Protein AF-0000000072256620 (afdb_homodimer)

Foldseek 3Di:
DVVVVVVVVVVVVVVVVVVVVVVVVVVVVVVVVVVVVVVVVVVVVVCVVVVVVVVVVD/DVVVVVVVVVVVVVVVVVVVVVVVVVVVVVVVVVVVVVVVVVVVVVVVVVVVVVVVVD

Secondary structure (DSSP, 8-state):
-HHHHHHHHHHHHHHHHHHHHHHHHHHHHHHHHHHHHHHHHHHHHHHHHHHHHHHHH-/-HHHHHHHHHHHHHHHHHHHHHHHHHHHHHHHHHHHHHHHHHHHHHHHHHHHHHHHH-

Solvent-accessible surface area (backbone atoms only — not comparable to full-atom values): 6253 Å² total; per-residue (Å²): 108,70,64,59,51,51,50,52,51,49,52,52,48,44,53,50,43,52,50,50,41,53,52,45,49,52,49,41,52,55,48,54,52,52,43,51,54,49,53,51,49,49,52,54,51,50,51,56,57,56,56,50,50,52,59,70,73,97,108,71,64,58,50,50,49,51,52,49,52,52,51,43,53,51,45,52,51,50,42,52,52,43,50,51,48,41,52,53,49,53,50,53,42,51,54,50,54,51,50,48,53,54,50,51,51,57,58,55,55,51,50,53,59,70,72,97

Structure (mmCIF, N/CA/C/O backbone):
data_AF-0000000072256620-model_v1
#
loop_
_entity.id
_entity.type
_entity.pdbx_description
1 polymer Transposase
#
loop_
_atom_site.group_PDB
_atom_site.id
_atom_site.type_symbol
_atom_site.label_atom_id
_atom_site.label_alt_id
_atom_site.label_comp_id
_atom_site.label_asym_id
_atom_site.label_entity_id
_atom_site.label_seq_id
_atom_site.pdbx_PDB_ins_code
_atom_site.Cartn_x
_atom_site.Cartn_y
_atom_site.Cartn_z
_atom_site.occupancy
_atom_site.B_iso_or_equiv
_atom_site.auth_seq_id
_atom_s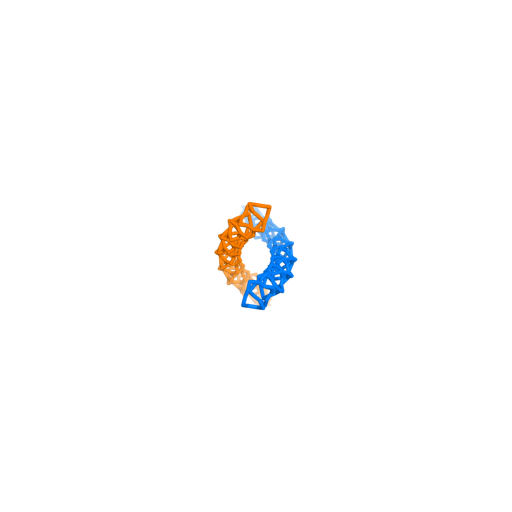ite.auth_comp_id
_atom_site.auth_asym_id
_atom_site.auth_atom_id
_atom_site.pdbx_PDB_model_num
ATOM 1 N N . MET A 1 1 ? -3.949 -39.594 -13.219 1 76.12 1 MET A N 1
ATOM 2 C CA . MET A 1 1 ? -4.965 -38.938 -12.398 1 76.12 1 MET A CA 1
ATOM 3 C C . MET A 1 1 ? -4.324 -37.969 -11.406 1 76.12 1 MET A C 1
ATOM 5 O O . MET A 1 1 ? -4.785 -36.844 -11.258 1 76.12 1 MET A O 1
ATOM 9 N N . PHE A 1 2 ? -3.172 -38.406 -10.859 1 78.44 2 PHE A N 1
ATOM 10 C CA . PHE A 1 2 ? -2.449 -37.594 -9.891 1 78.44 2 PHE A CA 1
ATOM 11 C C . PHE A 1 2 ? -1.931 -36.312 -10.531 1 78.44 2 PHE A C 1
ATOM 13 O O . PHE A 1 2 ? -2.09 -35.219 -9.977 1 78.44 2 PHE A O 1
ATOM 20 N N . ASN A 1 3 ? -1.529 -36.438 -11.867 1 82.69 3 ASN A N 1
ATOM 21 C CA . ASN A 1 3 ? -0.97 -35.281 -12.57 1 82.69 3 ASN A CA 1
ATOM 22 C C . ASN A 1 3 ? -2.049 -34.25 -12.922 1 82.69 3 ASN A C 1
ATOM 24 O O . ASN A 1 3 ? -1.819 -33.031 -12.836 1 82.69 3 ASN A O 1
ATOM 28 N N . PHE A 1 4 ? -3.131 -34.781 -13.289 1 83.88 4 PHE A N 1
ATOM 29 C CA . PHE A 1 4 ? -4.246 -33.906 -13.625 1 83.88 4 PHE A CA 1
ATOM 30 C C . PHE A 1 4 ? -4.723 -33.125 -12.398 1 83.88 4 PHE A C 1
ATOM 32 O O . PHE A 1 4 ? -4.98 -31.922 -12.477 1 83.88 4 PHE A O 1
ATOM 39 N N . ARG A 1 5 ? -4.828 -33.719 -11.273 1 88.44 5 ARG A N 1
ATOM 40 C CA . ARG A 1 5 ? -5.246 -33.094 -10.016 1 88.44 5 ARG A CA 1
ATOM 41 C C . ARG A 1 5 ? -4.258 -32.031 -9.57 1 88.44 5 ARG A C 1
ATOM 43 O O . ARG A 1 5 ? -4.664 -30.938 -9.156 1 88.44 5 ARG A O 1
ATOM 50 N N . LYS A 1 6 ? -3.049 -32.406 -9.727 1 91.44 6 LYS A N 1
ATOM 51 C CA . LYS A 1 6 ? -2 -31.484 -9.336 1 91.44 6 LYS A CA 1
ATOM 52 C C . LYS A 1 6 ? -2.035 -30.219 -10.203 1 91.44 6 LYS A C 1
ATOM 54 O O . LYS A 1 6 ? -1.893 -29.109 -9.688 1 91.44 6 LYS A O 1
ATOM 59 N N . GLN A 1 7 ? -2.242 -30.469 -11.406 1 91 7 GLN A N 1
ATOM 60 C CA . GLN A 1 7 ? -2.318 -29.359 -12.352 1 91 7 GLN A CA 1
ATOM 61 C C . GLN A 1 7 ? -3.512 -28.453 -12.047 1 91 7 GLN A C 1
ATOM 63 O O . GLN A 1 7 ? -3.398 -27.234 -12.078 1 91 7 GLN A O 1
ATOM 68 N N . LYS A 1 8 ? -4.59 -29.109 -11.789 1 93.69 8 LYS A N 1
ATOM 69 C CA . LYS A 1 8 ? -5.789 -28.344 -11.43 1 93.69 8 LYS A CA 1
ATOM 70 C C . LYS A 1 8 ? -5.559 -27.516 -10.164 1 93.69 8 LYS A C 1
ATOM 72 O O . LYS A 1 8 ? -5.961 -26.359 -10.102 1 93.69 8 LYS A O 1
ATOM 77 N N . GLN A 1 9 ? -4.969 -28.125 -9.234 1 96.38 9 GLN A N 1
ATOM 78 C CA . GLN A 1 9 ? -4.656 -27.453 -7.984 1 96.38 9 GLN A CA 1
ATOM 79 C C . GLN A 1 9 ? -3.725 -26.266 -8.219 1 96.38 9 GLN A C 1
ATOM 81 O O . GLN A 1 9 ? -3.898 -25.203 -7.609 1 96.38 9 GLN A O 1
ATOM 86 N N . GLN A 1 10 ? -2.803 -26.391 -9.094 1 97.19 10 GLN A N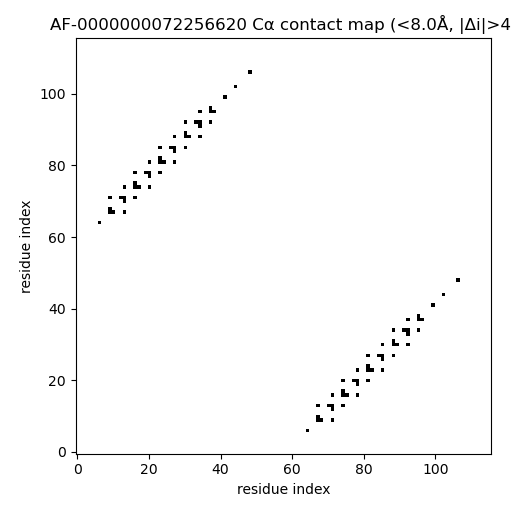 1
ATOM 87 C CA . GLN A 1 10 ? -1.856 -25.312 -9.375 1 97.19 10 GLN A CA 1
ATOM 88 C C . GLN A 1 10 ? -2.537 -24.156 -10.109 1 97.19 10 GLN A C 1
ATOM 90 O O . GLN A 1 10 ? -2.264 -23 -9.82 1 97.19 10 GLN A O 1
ATOM 95 N N . VAL A 1 11 ? -3.367 -24.406 -10.93 1 97.81 11 VAL A N 1
ATOM 96 C CA . VAL A 1 11 ? -4.113 -23.391 -11.648 1 97.81 11 VAL A CA 1
ATOM 97 C C . VAL A 1 11 ? -4.988 -22.594 -10.68 1 97.81 11 VAL A C 1
ATOM 99 O O . VAL A 1 11 ? -5.035 -21.375 -10.734 1 97.81 11 VAL A O 1
ATOM 102 N N . GLU A 1 12 ? -5.625 -23.328 -9.844 1 98.38 12 GLU A N 1
ATOM 103 C CA . GLU A 1 12 ? -6.461 -22.703 -8.836 1 98.38 12 GLU A CA 1
ATOM 104 C C . GLU A 1 12 ? -5.629 -21.797 -7.918 1 98.38 12 GLU A C 1
ATOM 106 O O . GLU A 1 12 ? -6.055 -20.688 -7.574 1 98.38 12 GLU A O 1
ATOM 111 N N . LEU A 1 13 ? -4.484 -22.25 -7.547 1 98.75 13 LEU A N 1
ATOM 112 C CA . LEU A 1 13 ? -3.578 -21.469 -6.719 1 98.75 13 LEU A CA 1
ATOM 113 C C . LEU A 1 13 ? -3.119 -20.219 -7.457 1 98.75 13 LEU A C 1
ATOM 115 O O . LEU A 1 13 ? -3.057 -19.125 -6.871 1 98.75 13 LEU A O 1
ATOM 119 N N . ILE A 1 14 ? -2.789 -20.281 -8.664 1 98.88 14 ILE A N 1
ATOM 120 C CA . ILE A 1 14 ? -2.365 -19.156 -9.484 1 98.88 14 ILE A CA 1
ATOM 121 C C . ILE A 1 14 ? -3.479 -18.109 -9.539 1 98.88 14 ILE A C 1
ATOM 123 O O . ILE A 1 14 ? -3.223 -16.906 -9.391 1 98.88 14 ILE A O 1
ATOM 127 N N . GLU A 1 15 ? -4.668 -18.625 -9.711 1 98.88 15 GLU A N 1
ATOM 128 C CA . GLU A 1 15 ? -5.812 -17.719 -9.75 1 98.88 15 GLU A CA 1
ATOM 129 C C . GLU A 1 15 ? -5.98 -16.984 -8.422 1 98.88 15 GLU A C 1
ATOM 131 O O . GLU A 1 15 ? -6.254 -15.789 -8.398 1 98.88 15 GLU A O 1
ATOM 136 N N . GLN A 1 16 ? -5.82 -17.656 -7.359 1 98.88 16 GLN A N 1
ATOM 137 C CA . GLN A 1 16 ? -5.914 -17.047 -6.031 1 98.88 16 GLN A CA 1
ATOM 138 C C . GLN A 1 16 ? -4.809 -16.031 -5.809 1 98.88 16 GLN A C 1
ATOM 140 O O . GLN A 1 16 ? -5.062 -14.93 -5.297 1 98.88 16 GLN A O 1
ATOM 145 N N . LEU A 1 17 ? -3.695 -16.359 -6.184 1 98.94 17 LEU A N 1
ATOM 146 C CA . LEU A 1 17 ? -2.559 -15.461 -6.02 1 98.94 17 LEU A CA 1
ATOM 147 C C . LEU A 1 17 ? -2.734 -14.203 -6.863 1 98.94 17 LEU A C 1
ATOM 149 O O . LEU A 1 17 ? -2.43 -13.102 -6.406 1 98.94 17 LEU A O 1
ATOM 153 N N . GLN A 1 18 ? -3.23 -14.328 -8 1 98.94 18 GLN A N 1
ATOM 154 C CA . GLN A 1 18 ? -3.488 -13.188 -8.875 1 98.94 18 GLN A CA 1
ATOM 155 C C . GLN A 1 18 ? -4.574 -12.281 -8.289 1 98.94 18 GLN A C 1
ATOM 157 O O . GLN A 1 18 ? -4.473 -11.055 -8.359 1 98.94 18 GLN A O 1
ATOM 162 N N . ALA A 1 19 ? -5.531 -12.867 -7.723 1 98.94 19 ALA A N 1
ATOM 163 C CA . ALA A 1 19 ? -6.582 -12.086 -7.074 1 98.94 19 ALA A CA 1
ATOM 164 C C . ALA A 1 19 ? -6.031 -11.305 -5.887 1 98.94 19 ALA A C 1
ATOM 166 O O . ALA A 1 19 ? -6.379 -10.133 -5.691 1 98.94 19 ALA A O 1
ATOM 167 N N . GLU A 1 20 ? -5.215 -12 -5.16 1 98.94 20 GLU A N 1
ATOM 168 C CA . GLU A 1 20 ? -4.582 -11.344 -4.02 1 98.94 20 GLU A CA 1
ATOM 169 C C . GLU A 1 20 ? -3.705 -10.18 -4.473 1 98.94 20 GLU A C 1
ATOM 171 O O . GLU A 1 20 ? -3.699 -9.117 -3.84 1 98.94 20 GLU A O 1
ATOM 176 N N . ILE A 1 21 ? -3.01 -10.344 -5.453 1 98.94 21 ILE A N 1
ATOM 177 C CA . ILE A 1 21 ? -2.156 -9.297 -6.008 1 98.94 21 ILE A CA 1
ATOM 178 C C . ILE A 1 21 ? -3.008 -8.094 -6.41 1 98.94 21 ILE A C 1
ATOM 180 O O . ILE A 1 21 ? -2.65 -6.953 -6.125 1 98.94 21 ILE A O 1
ATOM 184 N N . GLU A 1 22 ? -4.113 -8.375 -7.027 1 98.88 22 GLU A N 1
ATOM 185 C CA . GLU A 1 22 ? -4.988 -7.281 -7.438 1 98.88 22 GLU A CA 1
ATOM 186 C C . GLU A 1 22 ? -5.52 -6.52 -6.227 1 98.88 22 GLU A C 1
ATOM 188 O O . GLU A 1 22 ? -5.594 -5.289 -6.242 1 98.88 22 GLU A O 1
ATOM 193 N N . GLU A 1 23 ? -5.875 -7.176 -5.199 1 98.94 23 GLU A N 1
ATOM 194 C CA . GLU A 1 23 ? -6.344 -6.543 -3.971 1 98.94 23 GLU A CA 1
ATOM 195 C C . GLU A 1 23 ? -5.25 -5.684 -3.342 1 98.94 23 GLU A C 1
ATOM 197 O O . GLU A 1 23 ? -5.504 -4.547 -2.938 1 98.94 23 GLU A O 1
ATOM 202 N N . LEU A 1 24 ? -4.133 -6.215 -3.354 1 98.94 24 LEU A N 1
ATOM 203 C CA . LEU A 1 24 ? -3.012 -5.504 -2.75 1 98.94 24 LEU A CA 1
ATOM 204 C C . LEU A 1 24 ? -2.646 -4.266 -3.564 1 98.94 24 LEU A C 1
ATOM 206 O O . LEU A 1 24 ? -2.312 -3.223 -3 1 98.94 24 LEU A O 1
ATOM 210 N N . LYS A 1 25 ? -2.689 -4.398 -4.805 1 98.94 25 LYS A N 1
ATOM 211 C CA . LYS A 1 25 ? -2.422 -3.258 -5.676 1 98.94 25 LYS A CA 1
ATOM 212 C C . LYS A 1 25 ? -3.461 -2.158 -5.473 1 98.94 25 LYS A C 1
ATOM 214 O O . LYS A 1 25 ? -3.119 -0.974 -5.434 1 98.94 25 LYS A O 1
ATOM 219 N N . ALA A 1 26 ? -4.676 -2.537 -5.355 1 98.88 26 ALA A N 1
ATOM 220 C CA . ALA A 1 26 ? -5.746 -1.573 -5.098 1 98.88 26 ALA A CA 1
ATOM 221 C C . ALA A 1 26 ? -5.531 -0.861 -3.766 1 98.88 26 ALA A C 1
ATOM 223 O O . ALA A 1 26 ? -5.68 0.36 -3.676 1 98.88 26 ALA A O 1
ATOM 224 N N . GLU A 1 27 ? -5.188 -1.672 -2.85 1 98.94 27 GLU A N 1
ATOM 225 C CA . GLU A 1 27 ? -4.93 -1.095 -1.534 1 98.94 27 GLU A CA 1
ATOM 226 C C . GLU A 1 27 ? -3.752 -0.126 -1.578 1 98.94 27 GLU A C 1
ATOM 228 O O . GLU A 1 27 ? -3.811 0.957 -0.99 1 98.94 27 GLU A O 1
ATOM 233 N N . ASN A 1 28 ? -2.76 -0.541 -2.264 1 98.88 28 ASN A N 1
ATOM 234 C CA . ASN A 1 28 ? -1.602 0.329 -2.439 1 98.88 28 ASN A CA 1
ATOM 235 C C . ASN A 1 28 ? -1.984 1.642 -3.117 1 98.88 28 ASN A C 1
ATOM 237 O O . ASN A 1 28 ? -1.512 2.709 -2.725 1 98.88 28 ASN A O 1
ATOM 241 N N . TYR A 1 29 ? -2.775 1.556 -4.062 1 98.88 29 TYR A N 1
ATOM 242 C CA . TYR A 1 29 ? -3.248 2.748 -4.758 1 98.88 29 TYR A CA 1
ATOM 243 C C . TYR A 1 29 ? -4.023 3.658 -3.812 1 98.88 29 TYR A C 1
ATOM 245 O O . TYR A 1 29 ? -3.801 4.871 -3.787 1 98.88 29 TYR A O 1
ATOM 253 N N . ARG A 1 30 ? -4.969 3.17 -3.002 1 98.88 30 ARG A N 1
ATOM 254 C CA . ARG A 1 30 ? -5.762 3.92 -2.033 1 98.88 30 ARG A CA 1
ATOM 255 C C . ARG A 1 30 ? -4.867 4.598 -1.001 1 98.88 30 ARG A C 1
ATOM 257 O O . ARG A 1 30 ? -5.055 5.777 -0.688 1 98.88 30 ARG A O 1
ATOM 264 N N . LEU A 1 31 ? -3.854 3.852 -0.558 1 98.81 31 LEU A N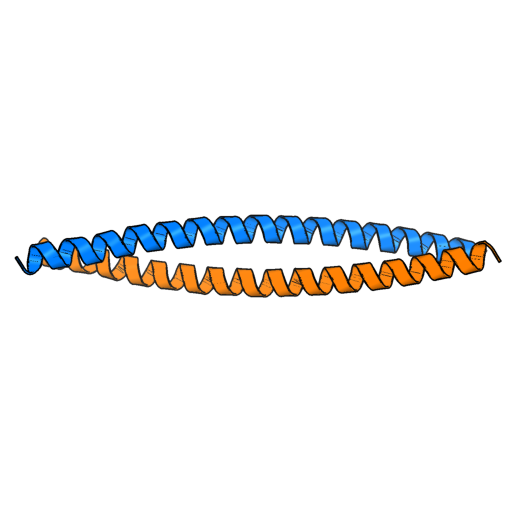 1
ATOM 265 C CA . LEU A 1 31 ? -2.945 4.383 0.454 1 98.81 31 LEU A CA 1
ATOM 266 C C . LEU A 1 31 ? -2.105 5.523 -0.113 1 98.81 31 LEU A C 1
ATOM 268 O O . LEU A 1 31 ? -1.893 6.535 0.557 1 98.81 31 LEU A O 1
ATOM 272 N N . ARG A 1 32 ? -1.639 5.352 -1.279 1 98.75 32 ARG A N 1
ATOM 273 C CA . ARG A 1 32 ? -0.857 6.398 -1.928 1 98.75 32 ARG A CA 1
ATOM 274 C C . ARG A 1 32 ? -1.697 7.652 -2.146 1 98.75 32 ARG A C 1
ATOM 276 O O . ARG A 1 32 ? -1.207 8.773 -1.981 1 98.75 32 ARG A O 1
ATOM 283 N N . ASP A 1 33 ? -2.941 7.477 -2.461 1 98.75 33 ASP A N 1
ATOM 284 C CA . ASP A 1 33 ? -3.855 8.602 -2.617 1 98.75 33 ASP A CA 1
ATOM 285 C C . ASP A 1 33 ? -4.066 9.328 -1.288 1 98.75 33 ASP A C 1
ATOM 287 O O . ASP A 1 33 ? -4.004 10.555 -1.228 1 98.75 33 ASP A O 1
ATOM 291 N N . LEU A 1 34 ? -4.285 8.609 -0.262 1 98.69 34 LEU A N 1
ATOM 292 C CA . LEU A 1 34 ? -4.469 9.164 1.075 1 98.69 34 LEU A CA 1
ATOM 293 C C . LEU A 1 34 ? -3.23 9.938 1.518 1 98.69 34 LEU A C 1
ATOM 295 O O . LEU A 1 34 ? -3.342 11.047 2.039 1 98.69 34 LEU A O 1
ATOM 299 N N . LEU A 1 35 ? -2.145 9.398 1.259 1 98.56 35 LEU A N 1
ATOM 300 C CA . LEU A 1 35 ? -0.886 10.039 1.629 1 98.56 35 LEU A CA 1
ATOM 301 C C . LEU A 1 35 ? -0.705 11.352 0.882 1 98.56 35 LEU A C 1
ATOM 303 O O . LEU A 1 35 ? -0.275 12.352 1.468 1 98.56 35 LEU A O 1
ATOM 307 N N . SER A 1 36 ? -1.057 11.336 -0.294 1 98.44 36 SER A N 1
ATOM 308 C CA . SER A 1 36 ? -0.96 12.539 -1.114 1 98.44 36 SER A CA 1
ATOM 309 C C . SER A 1 36 ? -1.836 13.656 -0.559 1 98.44 36 SER A C 1
ATOM 311 O O . SER A 1 36 ? -1.406 14.812 -0.487 1 98.44 36 SER A O 1
ATOM 313 N N . ARG A 1 37 ? -3.039 13.344 -0.207 1 97.56 37 ARG A N 1
ATOM 314 C CA . ARG A 1 37 ? -3.957 14.312 0.393 1 97.56 37 ARG A CA 1
ATOM 315 C C . ARG A 1 37 ? -3.406 14.844 1.71 1 97.56 37 ARG A C 1
ATOM 317 O O . ARG A 1 37 ? -3.445 16.047 1.961 1 97.56 37 ARG A O 1
ATOM 324 N N . GLU A 1 38 ? -2.805 13.906 2.402 1 97.81 38 GLU A N 1
ATOM 325 C CA . GLU A 1 38 ? -2.234 14.289 3.688 1 97.81 38 GLU A CA 1
ATOM 326 C C . GLU A 1 38 ? -1.048 15.234 3.504 1 97.81 38 GLU A C 1
ATOM 328 O O . GLU A 1 38 ? -0.899 16.203 4.25 1 97.81 38 GLU A O 1
ATOM 333 N N . TRP A 1 39 ? -0.227 15.016 2.564 1 97.06 39 TRP A N 1
ATOM 334 C CA . TRP A 1 39 ? 0.929 15.867 2.297 1 97.06 39 TRP A CA 1
ATOM 335 C C . TRP A 1 39 ? 0.491 17.25 1.831 1 97.06 39 TRP A C 1
ATOM 337 O O . TRP A 1 39 ? 1.095 18.266 2.207 1 97.06 39 TRP A O 1
ATOM 347 N N . GLN A 1 40 ? -0.609 17.312 1.123 1 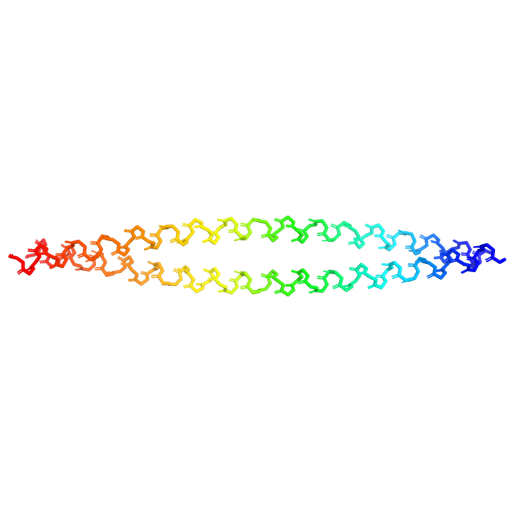95.88 40 GLN A N 1
ATOM 348 C CA . GLN A 1 40 ? -1.162 18.578 0.682 1 95.88 40 GLN A CA 1
ATOM 349 C C . GLN A 1 40 ? -1.716 19.375 1.86 1 95.88 40 GLN A C 1
ATOM 351 O O . GLN A 1 40 ? -1.494 20.594 1.958 1 95.88 40 GLN A O 1
ATOM 356 N N . GLU A 1 41 ? -2.363 18.734 2.662 1 92.62 41 GLU A N 1
ATOM 357 C CA . GLU A 1 41 ? -2.922 19.375 3.85 1 92.62 41 GLU A CA 1
ATOM 358 C C . GLU A 1 41 ? -1.82 19.891 4.77 1 92.62 41 GLU A C 1
ATOM 360 O O . GLU A 1 41 ? -1.928 20.984 5.324 1 92.62 41 GLU A O 1
ATOM 365 N N . LYS A 1 42 ? -0.815 19.125 4.859 1 92.62 42 LYS A N 1
ATOM 366 C CA . LYS A 1 42 ? 0.324 19.516 5.68 1 92.62 42 LYS A CA 1
ATOM 367 C C . LYS A 1 42 ? 0.964 20.797 5.145 1 92.62 42 LYS A C 1
ATOM 369 O O . LYS A 1 42 ? 1.301 21.703 5.914 1 92.62 42 LYS A O 1
ATOM 374 N N . ARG A 1 43 ? 1.065 20.797 3.885 1 90.81 43 ARG A N 1
ATOM 375 C CA . ARG A 1 43 ? 1.604 22 3.25 1 90.81 43 ARG A CA 1
ATOM 376 C C . ARG A 1 43 ? 0.715 23.203 3.52 1 90.81 43 ARG A C 1
ATOM 378 O O . ARG A 1 43 ? 1.214 24.297 3.791 1 90.81 43 ARG A O 1
ATOM 385 N N . ARG A 1 44 ? -0.584 23.031 3.467 1 89.38 44 ARG A N 1
ATOM 386 C CA . ARG A 1 44 ? -1.543 24.094 3.742 1 89.38 44 ARG A CA 1
ATOM 387 C C . ARG A 1 44 ? -1.411 24.594 5.18 1 89.38 44 ARG A C 1
ATOM 389 O O . ARG A 1 44 ? -1.379 25.797 5.422 1 89.38 44 ARG A O 1
ATOM 396 N N . PHE A 1 45 ? -1.192 23.703 6.125 1 85.56 45 PHE A N 1
ATOM 397 C CA . PHE A 1 45 ? -1.066 24.047 7.535 1 85.56 45 PHE A CA 1
ATOM 398 C C . PHE A 1 45 ? 0.238 24.781 7.797 1 85.56 45 PHE A C 1
ATOM 400 O O . PHE A 1 45 ? 0.254 25.797 8.508 1 85.56 45 PHE A O 1
ATOM 407 N N . MET A 1 46 ? 1.217 24.359 7.137 1 85.69 46 MET A N 1
ATOM 408 C CA . MET A 1 46 ? 2.52 25 7.312 1 85.69 46 MET A CA 1
ATOM 409 C C . MET A 1 46 ? 2.496 26.438 6.797 1 85.69 46 MET A C 1
ATOM 411 O O . MET A 1 46 ? 3.078 27.328 7.414 1 85.69 46 MET A O 1
ATOM 415 N N . LYS A 1 47 ? 1.784 26.688 5.762 1 87.38 47 LYS A N 1
ATOM 416 C CA . LYS A 1 47 ? 1.627 28.031 5.234 1 87.38 47 LYS A CA 1
ATOM 417 C C . LYS A 1 47 ? 0.857 28.922 6.211 1 87.38 47 LYS A C 1
ATOM 419 O O . LYS A 1 47 ? 1.201 30.094 6.402 1 87.38 47 LYS A O 1
ATOM 424 N N . MET A 1 48 ? -0.131 28.359 6.938 1 82.5 48 MET A N 1
ATOM 425 C CA . MET A 1 48 ? -0.944 29.094 7.906 1 82.5 48 MET A CA 1
ATOM 426 C C . MET A 1 48 ? -0.12 29.469 9.133 1 82.5 48 MET A C 1
ATOM 428 O O . MET A 1 48 ? -0.23 30.594 9.641 1 82.5 48 MET A O 1
ATOM 432 N N . ILE A 1 49 ? 0.728 28.625 9.523 1 80.31 49 ILE A N 1
ATOM 433 C CA . ILE A 1 49 ? 1.544 28.844 10.711 1 80.31 49 ILE A CA 1
ATOM 434 C C . ILE A 1 49 ? 2.631 29.875 10.406 1 80.31 49 ILE A C 1
ATOM 436 O O . ILE A 1 49 ? 2.898 30.75 11.227 1 80.31 49 ILE A O 1
ATOM 440 N N . ASN A 1 50 ? 3.248 29.734 9.211 1 79.31 50 ASN A N 1
ATOM 441 C CA . ASN A 1 50 ? 4.324 30.641 8.82 1 79.31 50 ASN A CA 1
ATOM 442 C C . ASN A 1 50 ? 3.795 32.031 8.461 1 79.31 50 ASN A C 1
ATOM 444 O O . ASN A 1 50 ? 4.496 33.031 8.633 1 79.31 50 ASN A O 1
ATOM 448 N N . GLY A 1 51 ? 2.67 32.188 7.77 1 71.56 51 GLY A N 1
ATOM 449 C CA . GLY A 1 51 ? 2.07 33.469 7.484 1 71.56 51 GLY A CA 1
ATOM 450 C C . GLY A 1 51 ? 1.681 34.25 8.734 1 71.56 51 GLY A C 1
ATOM 451 O O . GLY A 1 51 ? 1.767 35.469 8.766 1 71.56 51 GLY A O 1
ATOM 452 N N . LYS A 1 52 ? 1.276 33.75 9.836 1 63.97 52 LYS A N 1
ATOM 453 C CA . LYS A 1 52 ? 0.954 34.375 11.109 1 63.97 52 LYS A CA 1
ATOM 454 C C . LYS A 1 52 ? 2.213 34.906 11.797 1 63.97 52 LYS A C 1
ATOM 456 O O . LYS A 1 52 ? 2.172 35.938 12.469 1 63.97 52 LYS A O 1
ATOM 461 N N . LYS A 1 53 ? 3.287 34.25 11.633 1 63.81 53 LYS A N 1
ATOM 462 C CA . LYS A 1 53 ? 4.543 34.719 12.219 1 63.81 53 LYS A CA 1
ATOM 463 C C . LYS A 1 53 ? 5 36.031 11.594 1 63.81 53 LYS A C 1
ATOM 465 O O . LYS A 1 53 ? 5.531 36.906 12.289 1 63.81 53 LYS A O 1
ATOM 470 N N . LYS A 1 54 ? 4.723 36.219 10.383 1 67.56 54 LYS A N 1
ATOM 471 C CA . LYS A 1 54 ? 5.137 37.438 9.711 1 67.56 54 LYS A CA 1
ATOM 472 C C . LYS A 1 54 ? 4.312 38.625 10.188 1 67.56 54 LYS A C 1
ATOM 474 O O . LYS A 1 54 ? 4.84 39.75 10.336 1 67.56 54 LYS A O 1
ATOM 479 N N . ILE A 1 55 ? 3.135 38.344 10.383 1 61.75 55 ILE A N 1
ATOM 480 C CA . ILE A 1 55 ? 2.271 39.438 10.797 1 61.75 55 ILE A CA 1
ATOM 481 C C . ILE A 1 55 ? 2.59 39.844 12.242 1 61.75 55 ILE A C 1
ATOM 483 O O . ILE A 1 55 ? 2.566 41 12.602 1 61.75 55 ILE A O 1
ATOM 487 N N . ALA A 1 56 ? 2.961 38.781 13.016 1 59 56 ALA A N 1
ATOM 488 C CA . ALA A 1 56 ? 3.25 39.062 14.422 1 59 56 ALA A CA 1
ATOM 489 C C . ALA A 1 56 ? 4.605 39.75 14.57 1 59 56 ALA A C 1
ATOM 491 O O . ALA A 1 56 ? 4.855 40.438 15.57 1 59 56 ALA A O 1
ATOM 492 N N . THR A 1 57 ? 5.465 39.531 13.68 1 57.78 57 THR A N 1
ATOM 493 C CA . THR A 1 57 ? 6.789 40.125 13.75 1 57.78 57 THR A CA 1
ATOM 494 C C . THR A 1 57 ? 6.809 41.469 13 1 57.78 57 THR A C 1
ATOM 496 O O . THR A 1 57 ? 7.734 42.25 13.164 1 57.78 57 THR A O 1
ATOM 499 N N . ASP A 1 58 ? 5.84 41.844 12.297 1 48.94 58 ASP A N 1
ATOM 500 C CA . ASP A 1 58 ? 5.793 43.156 11.672 1 48.94 58 ASP A CA 1
ATOM 501 C C . ASP A 1 58 ? 5.062 44.156 12.562 1 48.94 58 ASP A C 1
ATOM 503 O O . ASP A 1 58 ? 4.039 43.812 13.164 1 48.94 58 ASP A O 1
ATOM 507 N N . MET B 1 1 ? 5.773 -35.188 -21.969 1 76.06 1 MET B N 1
ATOM 508 C CA . MET B 1 1 ? 6.742 -34.094 -21.969 1 76.06 1 MET B CA 1
ATOM 509 C C . MET B 1 1 ? 6.039 -32.75 -21.859 1 76.06 1 MET B C 1
ATOM 511 O O . MET B 1 1 ? 6.453 -31.891 -21.078 1 76.06 1 MET B O 1
ATOM 515 N N . PHE B 1 2 ? 4.871 -32.688 -22.578 1 78.81 2 PHE B N 1
ATOM 516 C CA . PHE B 1 2 ? 4.094 -31.453 -22.578 1 78.81 2 PHE B CA 1
ATOM 517 C C . PHE B 1 2 ? 3.543 -31.156 -21.188 1 78.81 2 PHE B C 1
ATOM 519 O O . PHE B 1 2 ? 3.648 -30.016 -20.703 1 78.81 2 PHE B O 1
ATOM 526 N N . ASN B 1 3 ? 3.166 -32.25 -20.422 1 82.88 3 ASN B N 1
ATOM 527 C CA . ASN B 1 3 ? 2.578 -32.094 -19.094 1 82.88 3 ASN B CA 1
ATOM 528 C C . ASN B 1 3 ? 3.625 -31.672 -18.062 1 82.88 3 ASN B C 1
ATOM 530 O O . ASN B 1 3 ? 3.352 -30.844 -17.188 1 82.88 3 ASN B O 1
ATOM 534 N N . PHE B 1 4 ? 4.73 -32.219 -18.219 1 83.62 4 PHE B N 1
ATOM 535 C CA . PHE B 1 4 ? 5.82 -31.891 -17.312 1 83.62 4 PHE B CA 1
ATOM 536 C C . PHE B 1 4 ? 6.246 -30.438 -17.5 1 83.62 4 PHE B C 1
ATOM 538 O O . PHE B 1 4 ? 6.461 -29.734 -16.516 1 83.62 4 PHE B O 1
ATOM 545 N N . ARG B 1 5 ? 6.348 -29.938 -18.656 1 88.38 5 ARG B N 1
ATOM 546 C CA . ARG B 1 5 ? 6.715 -28.562 -18.969 1 88.38 5 ARG B CA 1
ATOM 547 C C . ARG B 1 5 ? 5.684 -27.578 -18.438 1 88.38 5 ARG B C 1
ATOM 549 O O . ARG B 1 5 ? 6.039 -26.547 -17.859 1 88.38 5 ARG B O 1
ATOM 556 N N . LYS B 1 6 ? 4.492 -27.984 -18.641 1 91.44 6 LYS B N 1
ATOM 557 C CA . LYS B 1 6 ? 3.404 -27.141 -18.188 1 91.44 6 LYS B CA 1
ATOM 558 C C . LYS B 1 6 ? 3.41 -27.016 -16.656 1 91.44 6 LYS B C 1
ATOM 560 O O . LYS B 1 6 ? 3.217 -25.922 -16.125 1 91.44 6 LYS B O 1
ATOM 565 N N . GLN B 1 7 ? 3.656 -28.078 -16.094 1 91 7 GLN B N 1
ATOM 566 C CA . GLN B 1 7 ? 3.709 -28.109 -14.641 1 91 7 GLN B CA 1
ATOM 567 C C . GLN B 1 7 ? 4.863 -27.266 -14.109 1 91 7 GLN B C 1
ATOM 569 O O . GLN B 1 7 ? 4.707 -26.531 -13.133 1 91 7 GLN B O 1
ATOM 574 N N . LYS B 1 8 ? 5.973 -27.422 -14.758 1 93.81 8 LYS B N 1
ATOM 575 C CA . LYS B 1 8 ? 7.133 -26.625 -14.375 1 93.81 8 LYS B CA 1
ATOM 576 C C . LYS B 1 8 ? 6.848 -25.125 -14.539 1 93.81 8 LYS B C 1
ATOM 578 O O . LYS B 1 8 ? 7.203 -24.328 -13.672 1 93.81 8 LYS B O 1
ATOM 583 N N . GLN B 1 9 ? 6.246 -24.828 -15.617 1 96.31 9 GLN B N 1
ATOM 584 C CA . GLN B 1 9 ? 5.875 -23.438 -15.883 1 96.31 9 GLN B CA 1
ATOM 585 C C . GLN B 1 9 ? 4.906 -22.906 -14.836 1 96.31 9 GLN B C 1
ATOM 587 O O . GLN B 1 9 ? 5.023 -21.766 -14.391 1 96.31 9 GLN B O 1
ATOM 592 N N . GLN B 1 10 ? 4.012 -23.703 -14.398 1 97.25 10 GLN B N 1
ATOM 593 C CA . GLN B 1 10 ? 3.025 -23.281 -13.406 1 97.25 10 GLN B CA 1
ATOM 594 C C . GLN B 1 10 ? 3.672 -23.094 -12.031 1 97.25 10 GLN B C 1
ATOM 596 O O . GLN B 1 10 ? 3.34 -22.156 -11.312 1 97.25 10 GLN B O 1
ATOM 601 N N . VAL B 1 11 ? 4.531 -23.844 -11.695 1 97.81 11 VAL B N 1
ATOM 602 C CA . VAL B 1 11 ? 5.254 -23.734 -10.43 1 97.81 11 VAL B CA 1
ATOM 603 C C . VAL B 1 11 ? 6.074 -22.438 -10.422 1 97.81 11 VAL B C 1
ATOM 605 O O . VAL B 1 11 ? 6.07 -21.703 -9.43 1 97.81 11 VAL B O 1
ATOM 608 N N . GLU B 1 12 ? 6.703 -22.234 -11.508 1 98.38 12 GLU B N 1
ATOM 609 C CA . GLU B 1 12 ? 7.492 -21.016 -11.641 1 98.38 12 GLU B CA 1
ATOM 610 C C . GLU B 1 12 ? 6.605 -19.781 -11.539 1 98.38 12 GLU B C 1
ATOM 612 O O . GLU B 1 12 ? 6.977 -18.797 -10.891 1 98.38 12 GLU B O 1
ATOM 617 N N . LEU B 1 13 ? 5.48 -19.828 -12.141 1 98.75 13 LEU B N 1
ATOM 618 C CA . LEU B 1 13 ? 4.527 -18.719 -12.07 1 98.75 13 LEU B CA 1
ATOM 619 C C . LEU B 1 13 ? 4.035 -18.516 -10.641 1 98.75 13 LEU B C 1
ATOM 621 O O . LEU B 1 13 ? 3.922 -17.391 -10.172 1 98.75 13 LEU B O 1
ATOM 625 N N . ILE B 1 14 ? 3.725 -19.516 -9.945 1 98.88 14 ILE B N 1
ATOM 626 C CA . ILE B 1 14 ? 3.271 -19.453 -8.555 1 98.88 14 ILE B CA 1
ATOM 627 C C . ILE B 1 14 ? 4.344 -18.797 -7.691 1 98.88 14 ILE B C 1
ATOM 629 O O . ILE B 1 14 ? 4.035 -17.938 -6.863 1 98.88 14 ILE B O 1
ATOM 633 N N . GLU B 1 15 ? 5.566 -19.203 -7.965 1 98.88 15 GLU B N 1
ATOM 634 C CA . GLU B 1 15 ? 6.68 -18.609 -7.227 1 98.88 15 GLU B CA 1
ATOM 635 C C . GLU B 1 15 ? 6.789 -17.125 -7.496 1 98.88 15 GLU B C 1
ATOM 637 O O . GLU B 1 15 ? 7.012 -16.328 -6.574 1 98.88 15 GLU B O 1
ATOM 642 N N . GLN B 1 16 ? 6.621 -16.703 -8.664 1 98.88 16 GLN B N 1
ATOM 643 C CA . GLN B 1 16 ? 6.66 -15.289 -9.047 1 98.88 16 GLN B CA 1
ATOM 644 C C . GLN B 1 16 ? 5.512 -14.516 -8.414 1 98.88 16 GLN B C 1
ATOM 646 O O . GLN B 1 16 ? 5.707 -13.422 -7.887 1 98.88 16 GLN B O 1
ATOM 651 N N . LEU B 1 17 ? 4.426 -15.086 -8.461 1 98.94 17 LEU B N 1
ATOM 652 C CA . LEU B 1 17 ? 3.248 -14.438 -7.891 1 98.94 17 LEU B CA 1
ATOM 653 C C . LEU B 1 17 ? 3.391 -14.289 -6.379 1 98.94 17 LEU B C 1
ATOM 655 O O . LEU B 1 17 ? 3.027 -13.25 -5.82 1 98.94 17 LEU B O 1
ATOM 659 N N . GLN B 1 18 ? 3.918 -15.211 -5.75 1 98.94 18 GLN B N 1
ATOM 660 C CA . GLN B 1 18 ? 4.152 -15.148 -4.312 1 98.94 18 GLN B CA 1
ATOM 661 C C . GLN B 1 18 ? 5.184 -14.078 -3.967 1 98.94 18 GLN B C 1
ATOM 663 O O . GLN B 1 18 ? 5.035 -13.359 -2.977 1 98.94 18 GLN B O 1
ATOM 668 N N . ALA B 1 19 ? 6.152 -13.961 -4.75 1 98.94 19 ALA B N 1
ATOM 669 C CA . ALA B 1 19 ? 7.152 -12.914 -4.547 1 98.94 19 ALA B CA 1
ATOM 670 C C . ALA B 1 19 ? 6.535 -11.531 -4.703 1 98.94 19 ALA B C 1
ATOM 672 O O . ALA B 1 19 ? 6.82 -10.625 -3.916 1 98.94 19 ALA B O 1
ATOM 673 N N . GLU B 1 20 ? 5.738 -11.453 -5.727 1 98.94 20 GLU B N 1
ATOM 674 C CA . GLU B 1 20 ? 5.051 -10.188 -5.957 1 98.94 20 GLU B CA 1
ATOM 675 C C . GLU B 1 20 ? 4.137 -9.836 -4.793 1 98.94 20 GLU B C 1
ATOM 677 O O . GLU B 1 20 ? 4.066 -8.672 -4.379 1 98.94 20 GLU B O 1
ATOM 682 N N . ILE B 1 21 ? 3.467 -10.727 -4.301 1 98.94 21 ILE B N 1
ATOM 683 C CA . ILE B 1 21 ? 2.584 -10.523 -3.158 1 98.94 21 ILE B CA 1
ATOM 684 C C . ILE B 1 21 ? 3.395 -10.031 -1.962 1 98.94 21 ILE B C 1
ATOM 686 O O . ILE B 1 21 ? 2.984 -9.094 -1.271 1 98.94 21 ILE B O 1
ATOM 690 N N . GLU B 1 22 ? 4.523 -10.633 -1.767 1 98.88 22 GLU B N 1
ATOM 691 C CA . GLU B 1 22 ? 5.359 -10.211 -0.647 1 98.88 22 GLU B CA 1
ATOM 692 C C . GLU B 1 22 ? 5.832 -8.773 -0.822 1 98.88 22 GLU B C 1
ATOM 694 O O .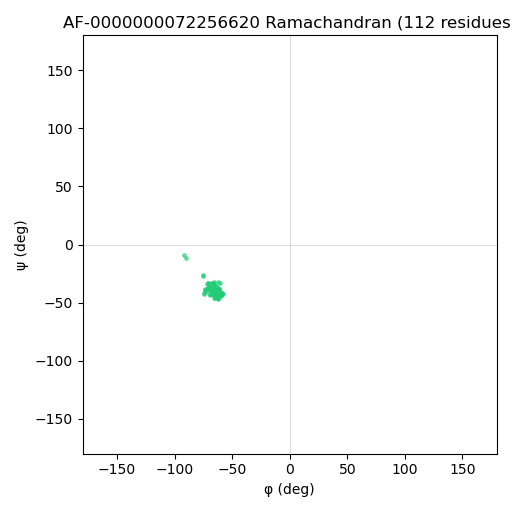 GLU B 1 22 ? 5.852 -7.996 0.138 1 98.88 22 GLU B O 1
ATOM 699 N N . GLU B 1 23 ? 6.188 -8.383 -1.976 1 98.94 23 GLU B N 1
ATOM 700 C CA . GLU B 1 23 ? 6.598 -7.012 -2.262 1 98.94 23 GLU B CA 1
ATOM 701 C C . GLU B 1 23 ? 5.457 -6.031 -2.014 1 98.94 23 GLU B C 1
ATOM 703 O O . GLU B 1 23 ? 5.652 -4.984 -1.391 1 98.94 23 GLU B O 1
ATOM 708 N N . LEU B 1 24 ? 4.371 -6.434 -2.449 1 98.94 24 LEU B N 1
ATOM 709 C CA . LEU B 1 24 ? 3.205 -5.57 -2.309 1 98.94 24 LEU B CA 1
ATOM 710 C C . LEU B 1 24 ? 2.809 -5.426 -0.842 1 98.94 24 LEU B C 1
ATOM 712 O O . LEU B 1 24 ? 2.408 -4.348 -0.404 1 98.94 24 LEU B O 1
ATOM 716 N N . LYS B 1 25 ? 2.885 -6.453 -0.141 1 98.94 25 LYS B N 1
ATOM 717 C CA . LYS B 1 25 ? 2.588 -6.41 1.288 1 98.94 25 LYS B CA 1
ATOM 718 C C . LYS B 1 25 ? 3.572 -5.508 2.025 1 98.94 25 LYS B C 1
ATOM 720 O O . LYS B 1 25 ? 3.182 -4.746 2.912 1 98.94 25 LYS B O 1
ATOM 725 N N . ALA B 1 26 ? 4.805 -5.594 1.68 1 98.88 26 ALA B N 1
ATOM 726 C CA . ALA B 1 26 ? 5.824 -4.734 2.279 1 98.88 26 ALA B CA 1
ATOM 727 C C . ALA B 1 26 ? 5.547 -3.264 1.978 1 98.88 26 ALA B C 1
ATOM 729 O O . ALA B 1 26 ? 5.637 -2.414 2.865 1 98.88 26 ALA B O 1
ATOM 730 N N . GLU B 1 27 ? 5.211 -3.105 0.75 1 98.94 27 GLU B N 1
ATOM 731 C CA . GLU B 1 27 ? 4.891 -1.737 0.357 1 98.94 27 GLU B CA 1
ATOM 732 C C . GLU B 1 27 ? 3.672 -1.217 1.113 1 98.94 27 GLU B C 1
ATOM 734 O O . GLU B 1 27 ? 3.662 -0.073 1.572 1 98.94 27 GLU B O 1
ATOM 739 N N . ASN B 1 28 ? 2.719 -2.051 1.197 1 98.88 28 ASN B N 1
ATOM 740 C CA . ASN B 1 28 ? 1.527 -1.703 1.962 1 98.88 28 A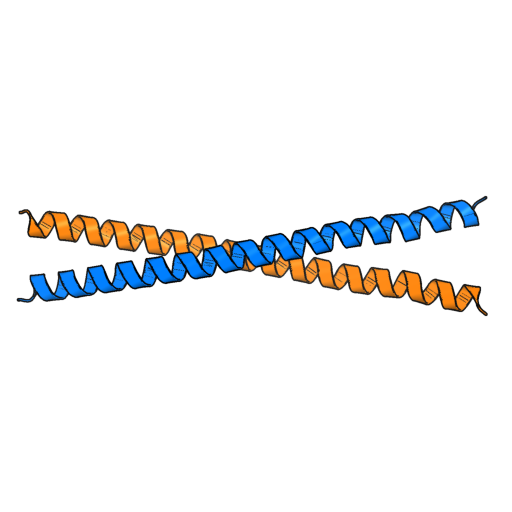SN B CA 1
ATOM 741 C C . ASN B 1 28 ? 1.868 -1.362 3.41 1 98.88 28 ASN B C 1
ATOM 743 O O . ASN B 1 28 ? 1.342 -0.398 3.967 1 98.88 28 ASN B O 1
ATOM 747 N N . TYR B 1 29 ? 2.693 -2.102 3.98 1 98.88 29 TYR B N 1
ATOM 748 C CA . TYR B 1 29 ? 3.129 -1.854 5.352 1 98.88 29 TYR B CA 1
ATOM 749 C C . TYR B 1 29 ? 3.836 -0.509 5.461 1 98.88 29 TYR B C 1
ATOM 751 O O . TYR B 1 29 ? 3.559 0.27 6.379 1 98.88 29 TYR B O 1
ATOM 759 N N . ARG B 1 30 ? 4.762 -0.135 4.582 1 98.88 30 ARG B N 1
ATOM 760 C CA . ARG B 1 30 ? 5.496 1.125 4.559 1 98.88 30 ARG B CA 1
ATOM 761 C C . ARG B 1 30 ? 4.547 2.309 4.406 1 98.88 30 ARG B C 1
ATOM 763 O O . ARG B 1 30 ? 4.676 3.309 5.117 1 98.88 30 ARG B O 1
ATOM 770 N N . LEU B 1 31 ? 3.58 2.125 3.525 1 98.81 31 LEU B N 1
ATOM 771 C CA . LEU B 1 31 ? 2.623 3.197 3.271 1 98.81 31 LEU B CA 1
ATOM 772 C C . LEU B 1 31 ? 1.746 3.443 4.496 1 98.81 31 LEU B C 1
ATOM 774 O O . LEU B 1 31 ? 1.473 4.594 4.844 1 98.81 31 LEU B O 1
ATOM 778 N N . ARG B 1 32 ? 1.313 2.404 5.105 1 98.75 32 ARG B N 1
ATOM 779 C CA . ARG B 1 32 ? 0.497 2.533 6.309 1 98.75 32 ARG B CA 1
ATOM 780 C C . ARG B 1 32 ? 1.282 3.199 7.434 1 98.75 32 ARG B C 1
ATOM 782 O O . ARG B 1 32 ? 0.737 4.016 8.18 1 98.75 32 ARG B O 1
ATOM 789 N N . ASP B 1 33 ? 2.535 2.916 7.527 1 98.75 33 ASP B N 1
ATOM 790 C CA . ASP B 1 33 ? 3.4 3.555 8.516 1 98.75 33 ASP B CA 1
ATOM 791 C C . ASP B 1 33 ? 3.549 5.047 8.234 1 98.75 33 ASP B C 1
ATOM 793 O O . ASP B 1 33 ? 3.42 5.871 9.141 1 98.75 33 ASP B O 1
ATOM 797 N N . LEU B 1 34 ? 3.783 5.383 7.027 1 98.69 34 LEU B N 1
ATOM 798 C CA . LEU B 1 34 ? 3.912 6.773 6.609 1 98.69 34 LEU B CA 1
ATOM 799 C C . LEU B 1 34 ? 2.629 7.551 6.891 1 98.69 34 LEU B C 1
ATOM 801 O O . LEU B 1 34 ? 2.674 8.664 7.426 1 98.69 34 LEU B O 1
ATOM 805 N N . LEU B 1 35 ? 1.583 6.953 6.613 1 98.5 35 LEU B N 1
ATOM 806 C CA . LEU B 1 35 ? 0.287 7.59 6.84 1 98.5 35 LEU B CA 1
ATOM 807 C C . LEU B 1 35 ? 0.052 7.836 8.328 1 98.5 35 LEU B C 1
ATOM 809 O O . LEU B 1 35 ? -0.439 8.898 8.711 1 98.5 35 LEU B O 1
ATOM 813 N N . SER B 1 36 ? 0.422 6.93 9.086 1 98.5 36 SER B N 1
ATOM 814 C CA . SER B 1 36 ? 0.281 7.051 10.531 1 98.5 36 SER B CA 1
ATOM 815 C C . SER B 1 36 ? 1.09 8.227 11.07 1 98.5 36 SER B C 1
ATOM 817 O O . SER B 1 36 ? 0.601 8.992 11.898 1 98.5 36 SER B O 1
ATOM 819 N N . ARG B 1 37 ? 2.303 8.359 10.633 1 97.62 37 ARG B N 1
ATOM 820 C CA . ARG B 1 37 ? 3.162 9.469 11.023 1 97.62 37 ARG B CA 1
ATOM 821 C C . ARG B 1 37 ? 2.564 10.805 10.586 1 97.62 37 ARG B C 1
ATOM 823 O O . ARG B 1 37 ? 2.537 11.766 11.359 1 97.62 37 ARG B O 1
ATOM 830 N N . GLU B 1 38 ? 2.004 10.711 9.398 1 97.75 38 GLU B N 1
ATOM 831 C CA . GLU B 1 38 ? 1.396 11.922 8.867 1 97.75 38 GLU B CA 1
ATOM 832 C C . GLU B 1 38 ? 0.168 12.328 9.68 1 97.75 38 GLU B C 1
ATOM 834 O O . GLU B 1 38 ? -0.038 13.508 9.961 1 97.75 38 GLU B O 1
ATOM 839 N N . TRP B 1 39 ? -0.622 11.422 10.094 1 97.06 39 TRP B N 1
ATOM 840 C CA . TRP B 1 39 ? -1.813 11.703 10.891 1 97.06 39 TRP B CA 1
ATOM 841 C C . TRP B 1 39 ? -1.436 12.234 12.266 1 97.06 39 TRP B C 1
ATOM 843 O O . TRP B 1 39 ? -2.09 13.141 12.789 1 97.06 39 TRP B O 1
ATOM 853 N N . GLN B 1 40 ? -0.335 11.773 12.781 1 96.06 40 GLN B N 1
ATOM 854 C CA . GLN B 1 40 ? 0.162 12.258 14.07 1 96.06 40 GLN B CA 1
ATOM 855 C C . GLN B 1 40 ? 0.659 13.695 13.953 1 96.06 40 GLN B C 1
ATOM 857 O O . GLN B 1 40 ? 0.377 14.523 14.82 1 96.06 40 GLN B O 1
ATOM 862 N N . GLU B 1 41 ? 1.311 13.945 12.969 1 92.56 41 GLU B N 1
ATOM 863 C CA . GLU B 1 41 ? 1.816 15.297 12.734 1 92.56 41 GLU B CA 1
ATOM 864 C C . GLU B 1 41 ? 0.673 16.281 12.523 1 92.56 41 GLU B C 1
ATOM 866 O O . GLU B 1 41 ? 0.715 17.406 13.023 1 92.56 41 GLU B O 1
ATOM 871 N N . LYS B 1 42 ? -0.278 15.82 11.844 1 92.94 42 LYS B N 1
ATOM 872 C CA . LYS B 1 42 ? -1.449 16.656 11.602 1 92.94 42 LYS B CA 1
ATOM 873 C C . LYS B 1 42 ? -2.143 17.016 12.914 1 92.94 42 LYS B C 1
ATOM 875 O O . LYS B 1 42 ? -2.535 18.172 13.117 1 92.94 42 LYS B O 1
ATOM 880 N N . ARG B 1 43 ? -2.242 16.031 13.719 1 90.81 43 ARG B N 1
ATOM 881 C CA . ARG B 1 43 ? -2.828 16.266 15.031 1 90.81 43 ARG B CA 1
ATOM 882 C C . ARG B 1 43 ? -2.008 17.281 15.82 1 90.81 43 ARG B C 1
ATOM 884 O O . ARG B 1 43 ? -2.566 18.156 16.484 1 90.81 43 ARG B O 1
ATOM 891 N N . ARG B 1 44 ? -0.693 17.188 15.734 1 89.62 44 ARG B N 1
ATOM 892 C CA . ARG B 1 44 ? 0.205 18.125 16.406 1 89.62 44 ARG B CA 1
ATOM 893 C C . ARG B 1 44 ? 0.022 19.531 15.883 1 89.62 44 ARG B C 1
ATOM 895 O O . ARG B 1 44 ? -0.078 20.484 16.656 1 89.62 44 ARG B O 1
ATOM 902 N N . PHE B 1 45 ? -0.153 19.688 14.578 1 85.56 45 PHE B N 1
ATOM 903 C CA . PHE B 1 45 ? -0.319 20.984 13.945 1 85.56 45 PHE B CA 1
ATOM 904 C C . PHE B 1 45 ? -1.664 21.609 14.312 1 85.56 45 PHE B C 1
ATOM 906 O O . PHE B 1 45 ? -1.742 22.797 14.633 1 85.56 45 PHE B O 1
ATOM 913 N N . MET B 1 46 ? -2.627 20.781 14.383 1 85.75 46 MET B N 1
ATOM 914 C CA . MET B 1 46 ? -3.965 21.25 14.727 1 85.75 46 MET B CA 1
ATOM 915 C C . MET B 1 46 ? -4.012 21.766 16.156 1 85.75 46 MET B C 1
ATOM 917 O O . MET B 1 46 ? -4.652 22.781 16.438 1 85.75 46 MET B O 1
ATOM 921 N N . LYS B 1 47 ? -3.289 21.172 17.031 1 87.38 47 LYS B N 1
ATOM 922 C CA . LYS B 1 47 ? -3.195 21.625 18.406 1 87.38 47 LYS B CA 1
ATOM 923 C C . LYS B 1 47 ? -2.492 22.984 18.484 1 87.38 47 LYS B C 1
ATOM 925 O O . LYS B 1 47 ? -2.902 23.859 19.25 1 87.38 47 LYS B O 1
ATOM 930 N N . MET B 1 48 ? -1.494 23.234 17.641 1 82.94 48 MET B N 1
ATOM 931 C CA . MET B 1 48 ? -0.733 24.484 17.609 1 82.94 48 MET B CA 1
ATOM 932 C C . MET B 1 48 ? -1.591 25.625 17.078 1 82.94 48 MET B C 1
ATOM 934 O O . MET B 1 48 ? -1.548 26.734 17.625 1 82.94 48 MET B O 1
ATOM 938 N N . ILE B 1 49 ? -2.391 25.328 16.156 1 81.06 49 ILE B N 1
ATOM 939 C CA . ILE B 1 49 ? -3.23 26.344 15.531 1 81.06 49 ILE B CA 1
ATOM 940 C C . ILE B 1 49 ? -4.367 26.719 16.484 1 81.06 49 ILE B C 1
ATOM 942 O O . ILE B 1 49 ? -4.695 27.906 16.625 1 81.06 49 ILE B O 1
ATOM 946 N N . ASN B 1 50 ? -4.953 25.703 17.141 1 79.69 50 ASN B N 1
ATOM 947 C CA . ASN B 1 50 ? -6.066 25.922 18.047 1 79.69 50 ASN B CA 1
ATOM 948 C C . ASN B 1 50 ? -5.602 26.578 19.359 1 79.69 50 ASN B C 1
ATOM 950 O O . ASN B 1 50 ? -6.348 27.328 19.984 1 79.69 50 ASN B O 1
ATOM 954 N N . GLY B 1 51 ? -4.461 26.234 19.938 1 72.06 51 GLY B N 1
ATOM 955 C CA . GLY B 1 51 ? -3.914 26.891 21.12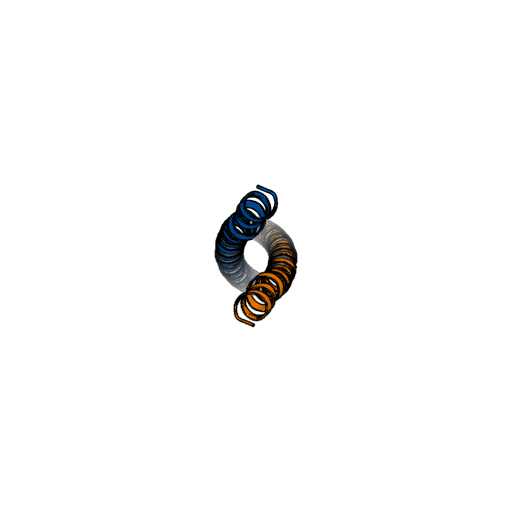5 1 72.06 51 GLY B CA 1
ATOM 956 C C . GLY B 1 51 ? -3.588 28.344 20.906 1 72.06 51 GLY B C 1
ATOM 957 O O . GLY B 1 51 ? -3.723 29.156 21.812 1 72.06 51 GLY B O 1
ATOM 958 N N . LYS B 1 52 ? -3.201 28.875 19.859 1 64.75 52 LYS B N 1
ATOM 959 C CA . LYS B 1 52 ? -2.934 30.281 19.531 1 64.75 52 LYS B CA 1
ATOM 960 C C . LYS B 1 52 ? -4.227 31.078 19.453 1 64.75 52 LYS B C 1
ATOM 962 O O . LYS B 1 52 ? -4.25 32.25 19.812 1 64.75 52 LYS B O 1
ATOM 967 N N . LYS B 1 53 ? -5.27 30.469 19.031 1 64.06 53 LYS B N 1
ATOM 968 C CA . LYS B 1 53 ? -6.555 31.172 18.969 1 64.06 53 LYS B CA 1
ATOM 969 C C . LYS B 1 53 ? -7.066 31.5 20.359 1 64.06 53 LYS B C 1
ATOM 971 O O . LYS B 1 53 ? -7.656 32.562 20.578 1 64.06 53 LYS B O 1
ATOM 976 N N . LYS B 1 54 ? -6.793 30.688 21.297 1 67.56 54 LYS B N 1
ATOM 977 C CA . LYS B 1 54 ? -7.25 30.938 22.656 1 67.56 54 LYS B CA 1
ATOM 978 C C . LYS B 1 54 ? -6.492 32.125 23.281 1 67.56 54 LYS B C 1
ATOM 980 O O . LYS B 1 54 ? -7.078 32.906 24 1 67.56 54 LYS B O 1
ATOM 985 N N . ILE B 1 55 ? -5.281 32.125 22.953 1 61.91 55 ILE B N 1
ATOM 986 C CA . ILE B 1 55 ? -4.477 33.188 23.531 1 61.91 55 ILE B CA 1
ATOM 987 C C . ILE B 1 55 ? -4.852 34.531 22.891 1 61.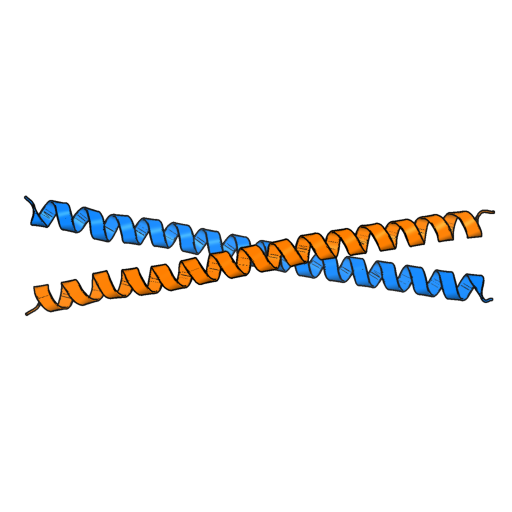91 55 ILE B C 1
ATOM 989 O O . ILE B 1 55 ? -4.891 35.562 23.562 1 61.91 55 ILE B O 1
ATOM 993 N N . ALA B 1 56 ? -5.219 34.438 21.578 1 59.5 56 ALA B N 1
ATOM 994 C CA . ALA B 1 56 ? -5.562 35.656 20.891 1 59.5 56 ALA B CA 1
ATOM 995 C C . ALA B 1 56 ? -6.953 36.156 21.297 1 59.5 56 ALA B C 1
ATOM 997 O O . ALA B 1 56 ? -7.262 37.344 21.156 1 59.5 56 ALA B O 1
ATOM 998 N N . THR B 1 57 ? -7.766 35.281 21.688 1 58.44 57 THR B N 1
ATOM 999 C CA . THR B 1 57 ? -9.117 35.656 22.094 1 58.44 57 THR B CA 1
ATOM 1000 C C . THR B 1 57 ? -9.18 35.969 23.594 1 58.44 57 THR B C 1
ATOM 1002 O O . THR B 1 57 ? -10.141 36.562 24.062 1 58.44 57 THR B O 1
ATOM 1005 N N . ASP B 1 58 ? -8.227 35.688 24.344 1 49.81 58 ASP B N 1
ATOM 1006 C CA . ASP B 1 58 ? -8.211 36.062 25.766 1 49.81 58 ASP B CA 1
ATOM 1007 C C . ASP B 1 58 ? -7.543 37.406 25.969 1 49.81 58 ASP B C 1
ATOM 1009 O O . ASP B 1 58 ? -6.535 37.719 25.328 1 49.81 58 ASP B O 1
#

Radius of gyration: 25.45 Å; Cα contacts (8 Å, |Δi|>4): 47; chains: 2; bounding box: 17×82×48 Å

Sequence (116 aa):
MFNFRKQKQQVELIEQLQAEIEELKAENYRLRDLLSREWQEKRRFMKMINGKKKIATDMFNFRKQKQQVELIEQLQAEIEELKAENYRLRDLLSREWQEKRRFMKMINGKKKIATD

Organism: Glaesserella parasuis serovar 5 (strain SH0165) (NCBI:txid557723)

pLDDT: mean 89.65, std 12.88, range [48.94, 98.94]